Protein AF-A0A3D0JSQ7-F1 (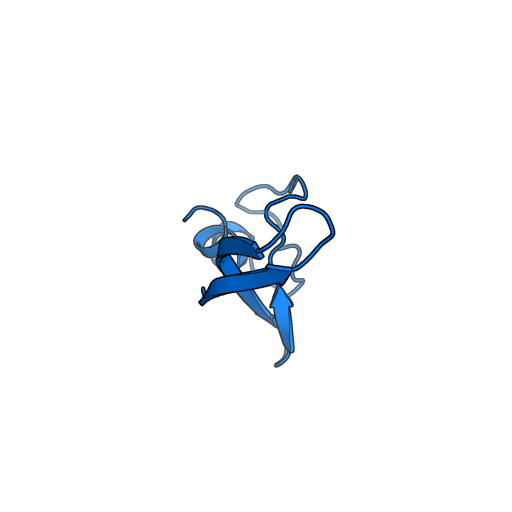afdb_monomer)

Sequence (65 aa):
QVTFVAHWHDEQGEHRHRECSAFVQVDGRWYFLDPTVPLKVGRNDPCPCQGGQKFKKCCAPYLNG

Solvent-accessible surface area (backbone atoms only — not comparable to full-atom values): 4284 Å² total; per-residue (Å²): 111,50,74,53,71,54,72,52,75,57,101,92,41,83,50,77,48,78,50,76,46,28,62,49,77,40,97,92,41,81,40,78,57,66,85,86,58,87,75,92,71,56,62,79,36,77,26,90,82,68,69,83,38,36,17,59,82,52,62,47,74,57,73,75,112

Radius of gyration: 15.08 Å; Cα contacts (8 Å, |Δi|>4): 92; chains: 1; bounding box: 28×25×43 Å

Structure (mmCIF, N/CA/C/O backbone):
data_AF-A0A3D0JSQ7-F1
#
_entry.id   AF-A0A3D0JSQ7-F1
#
loop_
_atom_site.group_PDB
_atom_site.id
_atom_site.type_symbol
_atom_site.label_atom_id
_atom_site.label_alt_id
_atom_site.label_comp_id
_atom_site.label_asym_id
_atom_site.label_entity_id
_atom_site.label_seq_id
_atom_site.pdbx_PDB_ins_code
_atom_site.Cartn_x
_atom_site.Cartn_y
_atom_site.Cartn_z
_atom_site.occupancy
_atom_site.B_iso_or_equiv
_atom_site.auth_seq_id
_atom_site.auth_comp_id
_atom_site.auth_asym_id
_atom_site.auth_atom_id
_atom_site.pdbx_PDB_model_num
ATOM 1 N N . GLN A 1 1 ? 3.342 -8.026 3.799 1.00 91.44 1 GLN A N 1
ATOM 2 C CA . GLN A 1 1 ? 4.039 -7.130 2.854 1.00 91.44 1 GLN A CA 1
ATOM 3 C C . GLN A 1 1 ? 4.648 -7.981 1.757 1.00 91.44 1 GLN A C 1
ATOM 5 O O . GLN A 1 1 ? 4.936 -9.147 2.011 1.00 91.44 1 GLN A O 1
ATOM 10 N N . VAL A 1 2 ? 4.803 -7.418 0.564 1.00 94.88 2 VAL A N 1
ATOM 11 C CA . VAL A 1 2 ? 5.412 -8.079 -0.594 1.00 94.88 2 VAL A CA 1
ATOM 12 C C . VAL A 1 2 ? 6.421 -7.118 -1.207 1.00 94.88 2 VAL A C 1
ATOM 14 O O . VAL A 1 2 ? 6.058 -5.999 -1.559 1.00 94.88 2 VAL A O 1
ATOM 17 N N . THR A 1 3 ? 7.669 -7.558 -1.344 1.00 96.31 3 THR A N 1
ATOM 18 C CA . THR A 1 3 ? 8.715 -6.801 -2.040 1.00 96.31 3 THR A CA 1
ATOM 19 C C . THR A 1 3 ? 8.884 -7.362 -3.437 1.00 96.31 3 THR A C 1
ATOM 21 O O . THR A 1 3 ? 9.082 -8.568 -3.591 1.00 96.31 3 THR A O 1
ATOM 24 N N . PHE A 1 4 ? 8.841 -6.502 -4.446 1.00 96.88 4 PHE A N 1
ATOM 25 C CA . PHE A 1 4 ? 8.989 -6.916 -5.836 1.00 96.88 4 PHE A CA 1
ATOM 26 C C . PHE A 1 4 ? 9.682 -5.843 -6.675 1.00 96.88 4 PHE A C 1
ATOM 28 O O . PHE A 1 4 ? 9.974 -4.743 -6.199 1.00 96.88 4 PHE A O 1
ATOM 35 N N . VAL A 1 5 ? 9.995 -6.201 -7.920 1.00 98.06 5 VAL A N 1
ATOM 36 C CA . VAL A 1 5 ? 10.493 -5.272 -8.932 1.00 98.06 5 VAL A CA 1
ATOM 37 C C . VAL A 1 5 ? 9.556 -5.332 -10.131 1.00 98.06 5 VAL A C 1
ATOM 39 O O . VAL A 1 5 ? 9.390 -6.393 -10.728 1.00 98.06 5 VAL A O 1
ATOM 42 N N . ALA A 1 6 ? 8.937 -4.205 -10.468 1.00 98.06 6 ALA A N 1
ATOM 43 C CA . ALA A 1 6 ? 8.227 -4.032 -11.726 1.00 98.06 6 ALA A CA 1
ATOM 44 C C . ALA A 1 6 ? 9.235 -3.645 -12.813 1.00 98.06 6 ALA A C 1
ATOM 46 O O . ALA A 1 6 ? 10.007 -2.705 -12.626 1.00 98.06 6 ALA A O 1
ATOM 47 N N . HIS A 1 7 ? 9.230 -4.370 -13.929 1.00 98.38 7 HIS A N 1
ATOM 48 C CA . HIS A 1 7 ? 10.055 -4.098 -15.1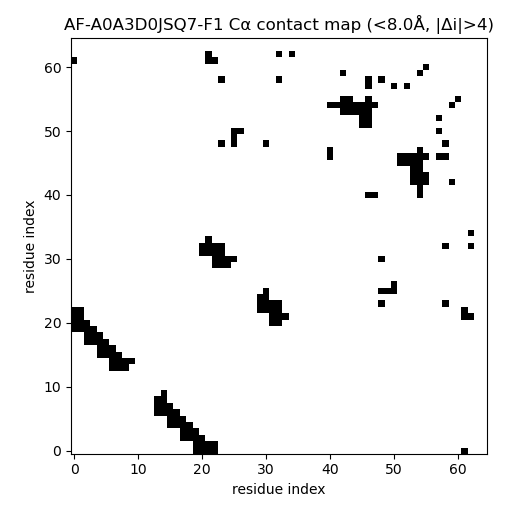06 1.00 98.38 7 HIS A CA 1
ATOM 49 C C . HIS A 1 7 ? 9.153 -3.686 -16.271 1.00 98.38 7 HIS A C 1
ATOM 51 O O . HIS A 1 7 ? 8.114 -4.315 -16.478 1.00 98.38 7 HIS A O 1
ATOM 57 N N . TRP A 1 8 ? 9.536 -2.650 -17.017 1.00 98.19 8 TRP A N 1
ATOM 58 C CA . TRP A 1 8 ? 8.829 -2.218 -18.228 1.00 98.19 8 TRP A CA 1
ATOM 59 C C . TRP A 1 8 ? 9.790 -1.560 -19.225 1.00 98.19 8 TRP A C 1
ATOM 61 O O . TRP A 1 8 ? 10.883 -1.142 -18.851 1.00 98.19 8 TRP A O 1
ATOM 71 N N . HIS A 1 9 ? 9.357 -1.462 -20.483 1.00 98.38 9 HIS A N 1
ATOM 72 C CA . HIS A 1 9 ? 10.097 -0.841 -21.580 1.00 98.38 9 HIS A CA 1
ATOM 73 C C . HIS A 1 9 ? 9.219 0.208 -22.273 1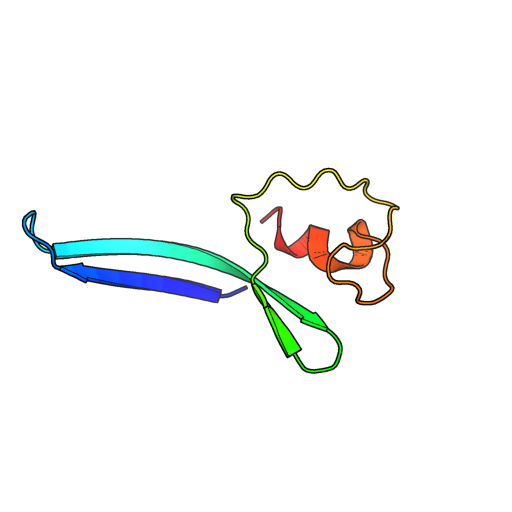.00 98.38 9 HIS A C 1
ATOM 75 O O . HIS A 1 9 ? 8.062 -0.080 -22.594 1.00 98.38 9 HIS A O 1
ATOM 81 N N . ASP A 1 10 ? 9.757 1.407 -22.498 1.00 97.69 10 ASP A N 1
ATOM 82 C CA . ASP A 1 10 ? 9.102 2.498 -23.232 1.00 97.69 10 ASP A CA 1
ATOM 83 C C . ASP A 1 10 ? 10.076 3.196 -24.208 1.00 97.69 10 ASP A C 1
ATOM 85 O O . ASP A 1 10 ? 11.169 2.697 -24.468 1.00 97.69 10 ASP A O 1
ATOM 89 N N . GLU A 1 11 ? 9.686 4.336 -24.793 1.00 98.12 11 GLU A N 1
ATOM 90 C CA . GLU A 1 11 ? 10.515 5.093 -25.752 1.00 98.12 11 GLU A CA 1
ATOM 91 C C . GLU A 1 11 ? 11.878 5.535 -25.183 1.00 98.12 11 GLU A C 1
ATOM 93 O O . GLU A 1 11 ? 12.804 5.813 -25.945 1.00 98.12 11 GLU A O 1
ATOM 98 N N . GLN A 1 12 ? 12.015 5.596 -23.856 1.00 98.00 12 GLN A N 1
ATOM 99 C CA . GLN A 1 12 ? 13.243 5.969 -23.152 1.00 98.00 12 GLN A CA 1
ATOM 100 C C . GLN A 1 12 ? 14.099 4.748 -22.774 1.00 98.00 12 GLN A C 1
ATOM 102 O O . GLN A 1 12 ? 15.200 4.918 -22.246 1.00 98.00 12 GLN A O 1
ATOM 107 N N . GLY A 1 13 ? 13.635 3.530 -23.072 1.00 98.00 13 GLY A N 1
ATOM 108 C CA . GLY A 1 13 ? 14.358 2.279 -22.860 1.00 98.00 13 GLY A CA 1
ATOM 109 C C . GLY A 1 13 ? 13.814 1.437 -21.705 1.00 98.00 13 GLY A C 1
ATOM 110 O O . GLY A 1 13 ? 12.617 1.420 -21.429 1.00 98.00 13 GLY A O 1
ATOM 111 N N . GLU A 1 14 ? 14.705 0.664 -21.079 1.00 98.44 14 GLU A N 1
ATOM 112 C CA . GLU A 1 14 ? 14.382 -0.288 -20.009 1.00 98.44 14 GLU A CA 1
ATOM 113 C C . GLU A 1 14 ? 14.320 0.388 -18.638 1.00 98.44 14 GLU A C 1
ATOM 115 O O . GLU A 1 14 ? 15.254 1.076 -18.217 1.00 98.44 14 GLU A O 1
ATOM 120 N N . HIS A 1 15 ? 13.268 0.084 -17.883 1.00 98.38 15 HIS A N 1
ATOM 121 C CA . HIS A 1 15 ? 13.028 0.643 -16.560 1.00 98.38 15 HIS A CA 1
ATOM 122 C C . HIS A 1 15 ? 12.810 -0.442 -15.511 1.00 98.38 15 HIS A C 1
ATOM 124 O O . HIS A 1 15 ? 12.373 -1.562 -15.793 1.00 98.38 15 HIS A O 1
ATOM 130 N N . ARG A 1 16 ? 13.091 -0.090 -14.252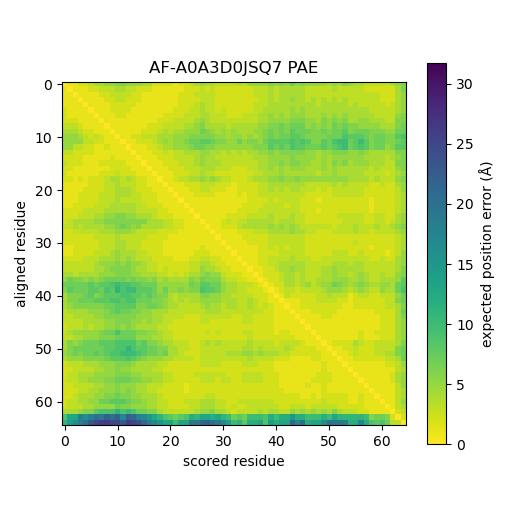 1.00 98.12 16 ARG A N 1
ATOM 131 C CA . ARG A 1 16 ? 12.723 -0.917 -13.101 1.00 98.12 16 ARG A CA 1
ATOM 132 C C . ARG A 1 16 ? 12.246 -0.059 -11.938 1.00 98.12 16 ARG A C 1
ATOM 134 O O . ARG A 1 16 ? 12.872 0.948 -11.615 1.00 98.12 16 ARG A O 1
ATOM 141 N N . HIS A 1 17 ? 11.234 -0.538 -11.228 1.00 97.19 17 HIS A N 1
ATOM 142 C CA . HIS A 1 17 ? 10.780 0.037 -9.968 1.00 97.19 17 HIS A CA 1
ATOM 143 C C . HIS A 1 17 ? 10.758 -1.047 -8.896 1.00 97.19 17 HIS A C 1
ATOM 145 O O . HIS A 1 17 ? 10.049 -2.040 -9.029 1.00 97.19 17 HIS A O 1
ATOM 151 N N . ARG A 1 18 ? 11.572 -0.876 -7.850 1.00 97.06 18 ARG A N 1
ATOM 152 C CA . ARG A 1 18 ? 11.575 -1.763 -6.686 1.00 97.06 18 ARG A CA 1
ATOM 153 C C . ARG A 1 18 ? 10.711 -1.152 -5.596 1.00 97.06 18 ARG A C 1
ATOM 155 O O . ARG A 1 18 ? 11.030 -0.067 -5.122 1.00 97.06 18 ARG A O 1
ATOM 162 N N . GLU A 1 19 ? 9.714 -1.894 -5.139 1.00 94.75 19 GLU A N 1
ATOM 163 C CA . GLU A 1 19 ? 8.805 -1.444 -4.086 1.00 94.75 19 GLU A CA 1
ATOM 164 C C . GLU A 1 19 ? 8.540 -2.534 -3.041 1.00 94.75 19 GLU A C 1
ATOM 166 O O . GLU A 1 19 ? 8.740 -3.728 -3.286 1.00 94.75 19 GLU A O 1
ATOM 171 N N . CYS A 1 20 ? 8.124 -2.100 -1.849 1.00 94.31 20 CYS A N 1
ATOM 172 C CA . CYS A 1 20 ? 7.627 -2.950 -0.771 1.00 94.31 20 CYS A CA 1
ATOM 173 C C . CYS A 1 20 ? 6.183 -2.542 -0.481 1.00 94.31 20 CYS A C 1
ATOM 175 O O . CYS A 1 20 ? 5.934 -1.514 0.147 1.00 94.31 20 CYS A O 1
ATOM 177 N N . SER A 1 21 ? 5.241 -3.349 -0.954 1.00 94.56 21 SER A N 1
ATOM 178 C CA . SER A 1 21 ? 3.817 -3.032 -0.917 1.00 94.56 21 SER A CA 1
ATOM 179 C C . SER A 1 21 ? 3.112 -3.756 0.229 1.00 94.56 21 SER A C 1
ATOM 181 O O . SER A 1 21 ? 3.398 -4.915 0.569 1.00 94.56 21 SER A O 1
ATOM 183 N N . ALA A 1 22 ? 2.191 -3.044 0.874 1.00 94.69 22 ALA A N 1
ATOM 184 C CA . ALA A 1 22 ? 1.423 -3.526 2.010 1.00 94.69 22 ALA A CA 1
ATOM 185 C C . ALA A 1 22 ? 0.024 -3.973 1.577 1.00 94.69 22 ALA A C 1
ATOM 187 O O . ALA A 1 22 ? -0.613 -3.357 0.726 1.00 94.69 22 ALA A O 1
ATOM 188 N N . PHE A 1 23 ? -0.460 -5.054 2.186 1.00 95.06 23 PHE A N 1
ATOM 189 C CA . PHE A 1 23 ? -1.769 -5.626 1.893 1.00 95.06 23 PHE A CA 1
ATOM 190 C C . PHE A 1 23 ? -2.450 -6.040 3.193 1.00 95.06 23 PHE A C 1
ATOM 192 O O . PHE A 1 23 ? -1.781 -6.502 4.120 1.00 95.06 23 PHE A O 1
ATOM 199 N N . VAL A 1 24 ? -3.773 -5.908 3.242 1.00 94.62 24 VAL A N 1
ATOM 200 C CA . VAL A 1 24 ? -4.615 -6.394 4.341 1.00 94.62 24 VAL A CA 1
ATOM 201 C C . VAL A 1 24 ? -5.641 -7.381 3.797 1.00 94.62 24 VAL A C 1
ATOM 203 O O . VAL A 1 24 ? -6.169 -7.186 2.701 1.00 94.62 24 VAL A O 1
ATOM 206 N N . GLN A 1 25 ? -5.926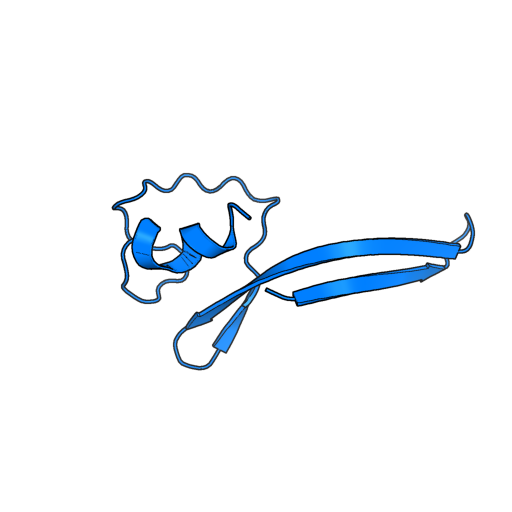 -8.436 4.557 1.00 95.12 25 GLN A N 1
ATOM 207 C CA . GLN A 1 25 ? -7.007 -9.360 4.240 1.00 95.12 25 GLN A CA 1
ATOM 208 C C . GLN A 1 25 ? -8.246 -9.018 5.073 1.00 95.12 25 GLN A C 1
ATOM 210 O O . GLN A 1 25 ? -8.164 -8.934 6.298 1.00 95.12 25 GLN A O 1
ATOM 215 N N . VAL A 1 26 ? -9.387 -8.835 4.409 1.00 94.00 26 VAL A N 1
ATOM 216 C CA . VAL A 1 26 ? -10.695 -8.586 5.033 1.00 94.00 26 VAL A CA 1
ATOM 217 C C . VAL A 1 26 ? -11.712 -9.509 4.375 1.00 94.00 26 VAL A C 1
ATOM 219 O O . VAL A 1 26 ? -11.790 -9.554 3.150 1.00 94.00 26 VAL A O 1
ATOM 222 N N . ASP A 1 27 ? -12.435 -10.294 5.177 1.00 93.31 27 ASP A N 1
ATOM 223 C CA . ASP A 1 27 ? -13.467 -11.238 4.716 1.00 93.31 27 ASP A CA 1
ATOM 224 C C . ASP A 1 27 ? -13.013 -12.128 3.543 1.00 93.31 27 ASP A C 1
ATOM 226 O O . ASP A 1 27 ? -13.703 -12.316 2.541 1.00 93.31 27 ASP A O 1
ATOM 230 N N . GLY A 1 28 ? -11.786 -12.650 3.651 1.00 95.12 28 GLY A N 1
ATOM 231 C CA . GLY A 1 28 ? -11.173 -13.531 2.654 1.00 95.12 28 GLY A CA 1
ATOM 232 C C . GLY A 1 28 ? -10.612 -12.827 1.413 1.00 95.12 28 GLY A C 1
ATOM 233 O O . GLY A 1 28 ? -9.999 -13.490 0.579 1.00 95.12 28 GLY A O 1
ATOM 234 N N . ARG A 1 29 ? -10.749 -11.502 1.292 1.00 95.75 29 ARG A N 1
ATOM 235 C CA . ARG A 1 29 ? -10.270 -10.712 0.147 1.00 95.75 29 ARG A CA 1
ATOM 236 C C . ARG A 1 29 ? -9.030 -9.903 0.505 1.00 95.75 29 ARG A C 1
ATOM 238 O O . ARG A 1 29 ? -8.950 -9.334 1.590 1.00 95.75 29 ARG A O 1
ATOM 245 N N . TRP A 1 30 ? -8.073 -9.845 -0.417 1.00 95.38 30 TRP A N 1
ATOM 246 C CA . TRP A 1 30 ? -6.857 -9.047 -0.270 1.00 95.38 30 TRP A CA 1
ATOM 247 C C . TRP A 1 30 ? -7.041 -7.654 -0.864 1.00 95.38 30 TRP A C 1
ATOM 249 O O . TRP A 1 30 ? -7.498 -7.512 -1.996 1.00 95.38 30 TRP A O 1
ATOM 259 N N . TYR A 1 31 ? -6.634 -6.642 -0.104 1.00 93.56 31 TYR A N 1
ATOM 260 C CA . TYR A 1 31 ? -6.656 -5.242 -0.508 1.00 93.56 31 TYR A CA 1
ATOM 261 C C . TYR A 1 31 ? -5.250 -4.661 -0.428 1.00 93.56 31 TYR A C 1
ATOM 263 O O . TYR A 1 31 ? -4.553 -4.859 0.570 1.00 93.56 31 TYR A O 1
ATOM 271 N N . PHE A 1 32 ? -4.850 -3.938 -1.472 1.00 94.12 32 PHE A N 1
ATOM 272 C CA . PHE A 1 32 ? -3.639 -3.126 -1.473 1.00 94.12 32 PHE A CA 1
ATOM 273 C C . PHE A 1 32 ? -3.843 -1.892 -0.591 1.00 94.12 32 PHE A C 1
ATOM 275 O O . PHE A 1 32 ? -4.872 -1.220 -0.675 1.00 94.12 32 PHE A O 1
ATOM 282 N N . LEU A 1 33 ? -2.869 -1.616 0.271 1.00 93.12 33 LEU A N 1
ATOM 283 C CA . LEU A 1 33 ? -2.833 -0.411 1.084 1.00 93.12 33 LEU A CA 1
ATOM 284 C C . LEU A 1 33 ? -2.003 0.639 0.349 1.00 93.12 33 LEU A C 1
ATOM 286 O 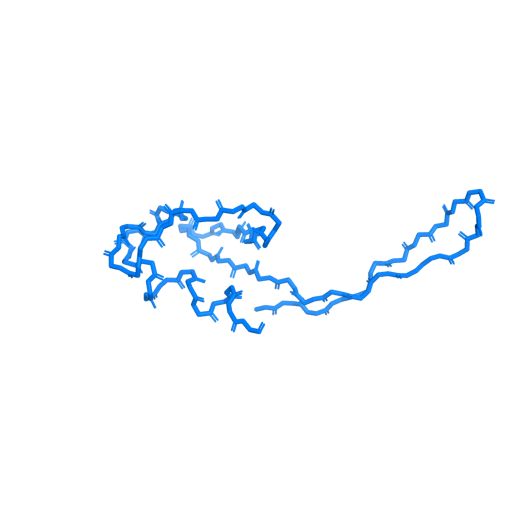O . LEU A 1 33 ? -0.778 0.616 0.431 1.00 93.12 33 LEU A O 1
ATOM 290 N N . ASP A 1 34 ? -2.686 1.531 -0.366 1.00 91.75 34 ASP A N 1
ATOM 291 C CA . ASP A 1 34 ? -2.059 2.585 -1.161 1.00 91.75 34 ASP A CA 1
ATOM 292 C C . ASP A 1 34 ? -1.394 3.644 -0.258 1.00 91.75 34 ASP A C 1
ATOM 294 O O . ASP A 1 34 ? -2.102 4.382 0.438 1.00 91.75 34 ASP A O 1
ATOM 298 N N . PRO A 1 35 ? -0.049 3.746 -0.248 1.00 88.00 35 PRO A N 1
ATOM 299 C CA . PRO A 1 35 ? 0.657 4.713 0.586 1.00 88.00 35 PRO A CA 1
ATOM 300 C C . PRO A 1 35 ? 0.627 6.136 0.005 1.00 88.00 35 PRO A C 1
ATOM 302 O O . PRO A 1 35 ? 1.034 7.078 0.683 1.00 88.00 35 PRO A O 1
ATOM 305 N N . THR A 1 36 ? 0.173 6.314 -1.240 1.00 90.25 36 THR A N 1
ATOM 306 C CA . THR A 1 36 ? 0.134 7.613 -1.929 1.00 90.25 36 THR A CA 1
ATOM 307 C C . THR A 1 36 ? -1.118 8.422 -1.593 1.00 90.25 36 THR A C 1
ATOM 309 O O . THR A 1 36 ? -1.150 9.634 -1.812 1.00 90.25 36 THR A O 1
ATOM 312 N N . VAL A 1 37 ? -2.135 7.782 -1.007 1.00 89.31 37 VAL A N 1
ATOM 313 C CA . VAL A 1 37 ? -3.378 8.434 -0.590 1.00 89.31 37 VAL A CA 1
ATOM 314 C C . VAL A 1 37 ? -3.266 8.882 0.872 1.00 89.31 37 VAL A C 1
ATOM 316 O O . VAL A 1 37 ? -3.145 8.042 1.767 1.00 89.31 37 VAL A O 1
ATOM 319 N N . PRO A 1 38 ? -3.362 10.194 1.169 1.00 86.75 38 PRO A N 1
ATOM 320 C CA . PRO A 1 38 ? -3.313 10.682 2.540 1.00 86.75 38 PRO A CA 1
ATOM 321 C C . PRO A 1 38 ? -4.465 10.130 3.385 1.00 86.75 38 PRO A C 1
ATOM 323 O O . PRO A 1 38 ? -5.633 10.487 3.214 1.00 86.75 38 PRO A O 1
ATOM 326 N N . LEU A 1 39 ? -4.124 9.289 4.356 1.00 85.69 39 LEU A N 1
ATOM 327 C CA . LEU A 1 39 ? -5.070 8.706 5.299 1.00 85.69 39 LEU A CA 1
ATOM 328 C C . LEU A 1 39 ? -5.292 9.647 6.489 1.00 85.69 39 LEU A C 1
ATOM 330 O O . LEU A 1 39 ? -4.492 9.713 7.420 1.00 85.69 39 LEU A O 1
ATOM 334 N N . LYS A 1 40 ? -6.423 10.358 6.488 1.00 87.81 40 LYS A N 1
ATOM 335 C CA . LYS A 1 40 ? -6.892 11.141 7.644 1.00 87.81 40 LYS A CA 1
ATOM 336 C C . LYS A 1 40 ? -7.634 10.238 8.636 1.00 87.81 40 LYS A C 1
ATOM 338 O O . LYS A 1 40 ? -8.849 10.332 8.769 1.00 87.81 40 LYS A O 1
ATOM 343 N N . VAL A 1 41 ? -6.906 9.338 9.299 1.00 91.50 41 VAL A N 1
ATOM 344 C CA . VAL A 1 41 ? -7.455 8.400 10.293 1.00 91.50 41 VAL A CA 1
ATOM 345 C C . VAL A 1 41 ? -6.621 8.418 11.574 1.00 91.50 41 VAL A C 1
ATOM 347 O O . VAL A 1 41 ? -5.397 8.283 11.554 1.00 91.50 41 VAL A O 1
ATOM 350 N N . GLY A 1 42 ? -7.273 8.603 12.718 1.00 93.94 42 GLY A N 1
ATOM 351 C CA . GLY A 1 42 ? -6.642 8.540 14.029 1.00 93.94 42 GLY A CA 1
ATOM 352 C C . GLY A 1 42 ? -6.351 7.102 14.462 1.00 93.94 42 GLY A C 1
ATOM 353 O O . GLY A 1 42 ? -7.042 6.153 14.099 1.00 93.94 42 GLY A O 1
ATOM 354 N N . ARG A 1 43 ? -5.345 6.908 15.328 1.00 94.00 43 ARG A N 1
ATOM 355 C CA . ARG A 1 43 ? -4.940 5.573 15.832 1.00 94.00 43 ARG A CA 1
ATOM 356 C C . ARG A 1 43 ? -6.093 4.741 16.412 1.00 94.00 43 ARG A C 1
ATOM 358 O O . ARG A 1 43 ? -6.035 3.512 16.366 1.00 94.00 43 ARG A O 1
ATOM 365 N N . ASN A 1 44 ? -7.086 5.378 17.029 1.00 95.94 44 ASN A N 1
ATOM 366 C CA . ASN A 1 44 ? -8.199 4.690 17.688 1.00 95.94 44 ASN A CA 1
ATOM 367 C C . ASN A 1 44 ? -9.477 4.631 16.843 1.00 95.94 44 ASN A C 1
ATOM 369 O O . ASN A 1 44 ? -10.422 3.975 17.286 1.00 95.94 44 ASN A O 1
ATOM 373 N N . ASP A 1 45 ? -9.490 5.265 15.673 1.00 96.44 45 ASP A N 1
ATOM 374 C CA . ASP A 1 45 ? -10.649 5.305 14.786 1.00 96.44 45 ASP A CA 1
ATOM 375 C C . ASP A 1 45 ? -10.866 3.935 14.127 1.00 96.44 45 ASP A C 1
ATOM 377 O O . ASP A 1 45 ? -9.933 3.115 14.080 1.00 96.44 45 ASP A O 1
ATOM 381 N N . PRO A 1 46 ? -12.081 3.647 13.628 1.00 96.06 46 PRO A N 1
ATOM 382 C CA . PRO A 1 46 ? -12.327 2.468 12.807 1.00 96.06 46 PRO A CA 1
ATOM 383 C C . PRO A 1 46 ? -11.360 2.406 11.621 1.00 96.06 46 PRO A C 1
ATOM 385 O O . PRO A 1 46 ? -11.074 3.413 10.974 1.00 96.06 46 PRO A O 1
ATOM 388 N N . CYS A 1 47 ? -10.834 1.218 11.339 1.00 94.62 47 CYS A N 1
ATOM 389 C CA . CYS A 1 47 ? -9.897 1.042 10.243 1.00 94.62 47 CYS A CA 1
ATOM 390 C C . CYS A 1 47 ? -10.605 1.194 8.879 1.00 94.62 47 CYS A C 1
ATOM 392 O O . CYS A 1 47 ? -11.629 0.538 8.669 1.00 94.62 47 CYS A O 1
ATOM 394 N N . PRO A 1 48 ? -10.051 1.961 7.917 1.00 92.69 48 PRO A N 1
ATOM 395 C CA . PRO A 1 48 ? -10.690 2.198 6.617 1.00 92.69 48 PRO A CA 1
ATOM 396 C C . PRO A 1 48 ? -10.859 0.950 5.745 1.00 92.69 48 PRO A C 1
ATOM 398 O O . PRO A 1 48 ? -11.672 0.958 4.829 1.00 92.69 48 PRO A O 1
ATOM 401 N N . CYS A 1 49 ? -10.141 -0.139 6.043 1.00 92.75 49 CYS A N 1
ATOM 402 C CA . CYS A 1 49 ? -10.343 -1.427 5.375 1.00 92.75 49 CYS A CA 1
ATOM 403 C C . CYS A 1 49 ? -11.681 -2.101 5.728 1.00 92.75 49 CYS A C 1
ATOM 405 O O . CYS A 1 49 ? -11.988 -3.147 5.173 1.00 92.75 49 CYS A O 1
ATOM 407 N N . GLN A 1 50 ? -12.449 -1.536 6.670 1.00 90.81 50 GLN A N 1
ATOM 408 C CA . GLN A 1 50 ? -13.757 -2.028 7.118 1.00 90.81 50 GLN A CA 1
ATOM 409 C C . GLN A 1 50 ? -13.735 -3.404 7.810 1.00 90.81 50 GLN A C 1
ATOM 411 O O . GLN A 1 50 ? -14.785 -3.931 8.151 1.00 90.81 50 GLN A O 1
ATOM 416 N N . GLY A 1 51 ? -12.559 -3.937 8.164 1.00 90.06 51 GLY A N 1
ATOM 417 C CA . GLY A 1 51 ? -12.413 -5.192 8.922 1.00 90.06 51 GLY A CA 1
ATOM 418 C C . GLY A 1 51 ? -12.795 -5.122 10.413 1.00 90.06 51 GLY A C 1
ATOM 419 O O . GLY A 1 51 ? -12.330 -5.938 11.204 1.00 90.06 51 GLY A O 1
ATOM 420 N N . GLY A 1 52 ? -13.560 -4.111 10.840 1.00 92.62 52 GLY A N 1
ATOM 421 C CA . GLY A 1 52 ? -14.126 -3.988 12.196 1.00 92.62 52 GLY A CA 1
ATOM 422 C C . GLY A 1 52 ? -13.162 -3.608 13.333 1.00 92.62 52 GLY A C 1
ATOM 423 O O . GLY A 1 52 ? -13.596 -3.365 14.458 1.00 92.62 52 GLY A O 1
ATOM 424 N N . GLN A 1 53 ? -11.856 -3.523 13.078 1.00 94.75 53 GLN A N 1
ATOM 425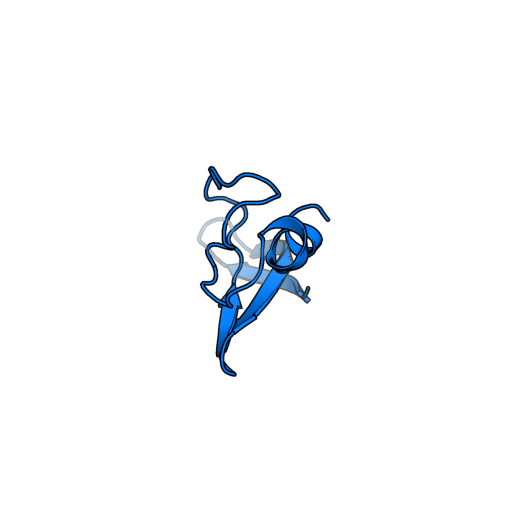 C CA . GLN A 1 53 ? -10.849 -3.203 14.096 1.00 94.75 53 GLN A CA 1
ATOM 426 C C . GLN A 1 53 ? -10.471 -1.712 14.130 1.00 94.75 53 GLN A C 1
ATOM 428 O O . GLN A 1 53 ? -10.632 -0.986 13.152 1.00 94.75 53 GLN A O 1
ATOM 433 N N . LYS A 1 54 ? -9.895 -1.251 15.253 1.00 95.75 54 LYS A N 1
ATOM 434 C CA . LYS A 1 54 ? -9.262 0.081 15.351 1.00 95.75 54 LYS A CA 1
ATOM 435 C C . LYS A 1 54 ? -8.032 0.157 14.444 1.00 95.75 54 LYS A C 1
ATOM 437 O O . LYS A 1 54 ? -7.256 -0.799 14.414 1.00 95.75 54 LYS A O 1
ATOM 442 N N . PHE A 1 55 ? -7.785 1.303 13.810 1.00 95.00 55 PHE A N 1
ATOM 443 C CA . PHE A 1 55 ? -6.694 1.489 12.844 1.00 95.00 55 PHE A CA 1
ATOM 444 C C . PHE A 1 55 ? -5.328 1.022 13.371 1.00 95.00 55 PHE A C 1
ATOM 446 O O . PHE A 1 55 ? -4.650 0.238 12.706 1.00 95.00 55 PHE A O 1
ATOM 453 N N . LYS A 1 56 ? -4.963 1.387 14.611 1.00 94.50 56 LYS A N 1
ATOM 454 C CA . LYS A 1 56 ? -3.683 0.981 15.229 1.00 94.50 56 LYS A CA 1
ATOM 455 C C . LYS A 1 56 ? -3.484 -0.530 15.376 1.00 94.50 56 LYS A C 1
ATOM 457 O O . LYS A 1 56 ? -2.350 -0.962 15.531 1.00 94.50 56 LYS A O 1
ATOM 462 N N . LYS A 1 57 ? -4.571 -1.304 15.437 1.00 94.56 57 LYS A N 1
ATOM 463 C CA . LYS A 1 57 ? -4.539 -2.767 15.579 1.00 94.56 57 LYS A CA 1
ATOM 464 C C . LYS A 1 57 ? -4.719 -3.488 14.238 1.00 94.56 57 LYS A C 1
ATOM 466 O O . LYS A 1 57 ? -4.619 -4.704 14.217 1.00 94.56 57 LYS A O 1
ATOM 471 N N . CYS A 1 58 ? -4.987 -2.745 13.163 1.00 94.38 58 CYS A N 1
ATOM 472 C CA . CYS A 1 58 ? -5.345 -3.283 11.859 1.00 94.38 58 CYS A CA 1
ATOM 473 C C . CYS A 1 58 ? -4.337 -2.857 10.785 1.00 94.38 58 CYS A C 1
ATOM 475 O O . CYS A 1 58 ? -3.271 -3.450 10.717 1.00 94.38 58 CYS A O 1
ATOM 477 N N . CYS A 1 59 ? -4.627 -1.840 9.963 1.00 94.06 59 CYS A N 1
ATOM 478 C CA . CYS A 1 59 ? -3.766 -1.481 8.827 1.00 94.06 59 CYS A CA 1
ATOM 479 C C . CYS A 1 59 ? -2.509 -0.679 9.205 1.00 94.06 59 CYS A C 1
ATOM 481 O O . CYS A 1 59 ? -1.524 -0.723 8.472 1.00 94.06 59 CYS A O 1
ATOM 483 N N . ALA A 1 60 ? -2.509 0.038 10.337 1.00 92.31 60 ALA A N 1
ATOM 484 C CA . ALA A 1 60 ? -1.405 0.935 10.700 1.00 92.31 60 ALA A CA 1
ATOM 485 C C . ALA A 1 60 ? -0.015 0.261 10.780 1.00 92.31 60 ALA A C 1
ATOM 487 O O . ALA A 1 60 ? 0.940 0.853 10.280 1.00 92.31 60 ALA A O 1
ATOM 488 N N . PRO A 1 61 ? 0.142 -0.952 11.354 1.00 91.19 61 PRO A N 1
ATOM 489 C CA . PRO A 1 61 ? 1.440 -1.629 11.419 1.00 91.19 61 PRO A CA 1
ATOM 490 C C . PRO A 1 61 ? 2.040 -1.973 10.051 1.00 91.19 61 PRO A C 1
ATOM 492 O O . PRO A 1 61 ? 3.243 -2.184 9.965 1.00 91.19 61 PRO A O 1
ATOM 495 N N . TYR A 1 62 ? 1.226 -2.042 8.993 1.00 89.81 62 TYR A N 1
ATOM 496 C CA . TYR A 1 62 ? 1.692 -2.383 7.647 1.00 89.81 62 TYR A CA 1
ATOM 497 C C . TYR A 1 62 ? 2.053 -1.152 6.801 1.00 89.81 62 TYR A C 1
ATOM 499 O O . TYR A 1 62 ? 2.756 -1.308 5.806 1.00 89.81 62 TYR A O 1
ATOM 507 N N . LEU A 1 63 ? 1.572 0.040 7.184 1.00 84.31 63 LEU A N 1
ATOM 508 C CA . LEU A 1 63 ? 1.772 1.309 6.466 1.00 84.31 63 LEU A CA 1
ATOM 509 C C . LEU A 1 63 ? 3.002 2.104 6.930 1.00 84.31 63 LEU A C 1
ATOM 511 O O . LEU A 1 63 ? 3.502 2.927 6.177 1.00 84.31 63 LEU A O 1
ATOM 515 N N . ASN A 1 64 ? 3.482 1.869 8.154 1.00 66.94 64 ASN A N 1
ATOM 516 C CA . ASN A 1 64 ? 4.606 2.602 8.756 1.00 66.94 64 ASN A CA 1
ATOM 517 C C . ASN A 1 64 ? 5.907 1.776 8.788 1.00 66.94 64 ASN A C 1
ATOM 519 O O . ASN A 1 64 ? 6.675 1.890 9.745 1.00 66.94 64 ASN A O 1
ATOM 523 N N . GLY A 1 65 ? 6.091 0.887 7.808 1.00 53.22 65 GLY A N 1
ATOM 524 C CA . GLY A 1 65 ? 7.338 0.138 7.619 1.00 53.22 65 GLY A CA 1
ATOM 525 C C . GLY A 1 65 ? 8.430 0.999 7.008 1.00 53.22 65 GLY A C 1
ATOM 526 O O . G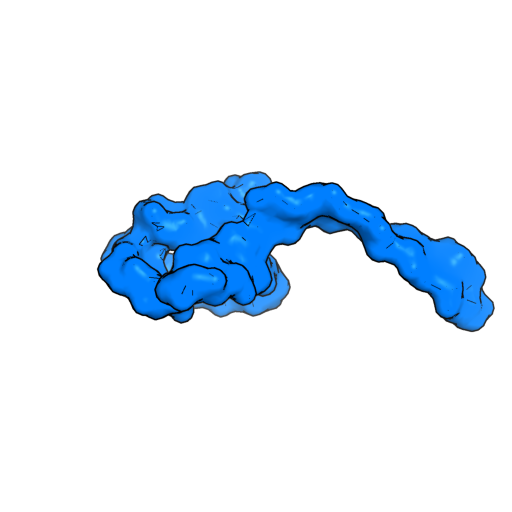LY A 1 65 ? 8.087 1.815 6.127 1.00 53.22 65 GLY A O 1
#

Fol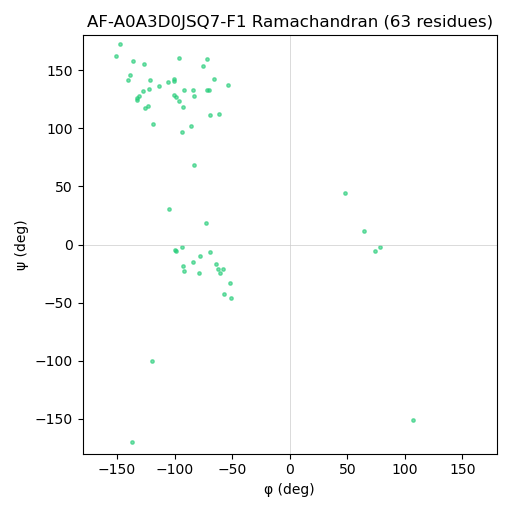dseek 3Di:
DDWDKDWDADPVGIDIDTDDWFWFDAPNDIDTDDLVDDDPFDQQGQDPVNNRHGNVVGRVVRNPD

pLDDT: mean 93.09, std 6.81, range [53.22, 98.44]

Secondary structure (DSSP, 8-state):
-EEEEEEEEETTEEEEEEEEEEEEEETTEEEEE-TTS-----TTSBPTT-SSSBGGGTTHHHH--

Mean predicted aligned error: 3.52 Å